Protein AF-A0A7C3K450-F1 (afdb_monomer)

Solvent-accessible surface area (backbone atoms only — not comparable to full-atom values): 11902 Å² total; per-residue (Å²): 139,84,88,86,85,80,82,78,79,86,80,80,77,82,84,88,81,84,83,86,80,84,84,77,87,80,87,82,81,92,82,82,90,82,84,83,89,88,89,86,87,80,90,76,87,85,76,91,81,78,85,74,87,74,77,81,79,80,67,78,83,84,54,56,73,69,56,48,51,54,52,49,54,51,48,50,51,52,52,49,49,52,53,49,49,53,49,42,51,72,76,65,47,71,75,79,73,72,77,65,69,73,74,72,74,70,69,77,74,75,79,80,55,40,66,24,88,88,69,60,49,79,34,47,60,80,62,58,72,50,82,89,82,88,78,89,51,78,61,49,80,86,55,58,83,75,81,66,68,88,75,50,84,75,85,76,80,43,76,63,65,96,80,37,40,50

Secondary structure (DSSP, 8-state):
-----PPPPP-PPPP---PPPPPPP-----------------------------------TTS-HHHHHHHHHHHHHHHHHHHHHHHHHHHTS-------------PPPPPS-EE-TTT--EE-HHHHTSPP-------SGGGPSPSSGGG-S-----B-STT-B-

Sequence (166 aa):
MIDDFKSSTPVEPPKQNDQPEPETYQTNPSNEESGGIPLDLSIDKLGKKNKKKRSFRLWPSHLSKKKQIILATFLVLLIGGIVGYFVYTQLFAKPETVTQTPAAQQEPAPPTTVASTLTGLEVKPEVNERPVTGVMIENSPDARPQSGLTEAGVVFEAVAEGGITR

Foldseek 3Di:
DDDDPDDDDDDDDDDDDDDDDDDDDDDDDDDDDDDDDDDDDDDDDDDPDDDDPPPPPPDPPPDDPVVSVVVVVVVVVVVVVVVVVVVCCVPPVDPPPPPPVPPPPPPPPPDQWDQAPLQRDTDGPVVSPDDDDDDADFDDPVSPPDPCPVVDSDDDWDQDPPRGID

Radius of gyration: 48.58 Å; Cα contacts (8 Å, |Δi|>4): 53; chains: 1; bounding box: 79×65×139 Å

Structure (mmCIF, N/CA/C/O backbone):
data_AF-A0A7C3K450-F1
#
_entry.id   AF-A0A7C3K450-F1
#
loop_
_atom_site.group_PDB
_atom_site.id
_atom_site.type_symbol
_atom_site.label_atom_id
_atom_site.label_alt_id
_atom_site.label_comp_id
_atom_site.label_asym_id
_atom_site.label_entity_id
_atom_site.label_seq_id
_atom_site.pdbx_PDB_ins_code
_atom_site.Cartn_x
_atom_site.Cartn_y
_atom_site.Cartn_z
_atom_site.occupancy
_atom_site.B_iso_or_equiv
_atom_site.auth_seq_id
_atom_site.auth_comp_id
_atom_site.auth_asym_id
_atom_site.auth_atom_id
_atom_site.pdbx_PDB_model_num
ATOM 1 N N . MET A 1 1 ? 12.266 -11.445 -57.343 1.00 47.72 1 MET A N 1
ATOM 2 C CA . MET A 1 1 ? 13.053 -12.492 -56.670 1.00 47.72 1 MET A CA 1
ATOM 3 C C . MET A 1 1 ? 12.293 -12.791 -55.400 1.00 47.72 1 MET A C 1
ATOM 5 O O . MET A 1 1 ? 12.223 -11.948 -54.519 1.00 47.72 1 MET A O 1
ATOM 9 N N . ILE A 1 2 ? 11.510 -13.853 -55.490 1.00 49.22 2 ILE A N 1
ATOM 10 C CA . ILE A 1 2 ? 10.608 -14.383 -54.472 1.00 49.22 2 ILE A CA 1
ATOM 11 C C . ILE A 1 2 ? 11.423 -15.429 -53.693 1.00 49.22 2 ILE A C 1
ATOM 13 O O . ILE A 1 2 ? 12.417 -15.911 -54.234 1.00 49.22 2 ILE A O 1
ATOM 17 N N . ASP A 1 3 ? 10.986 -15.726 -52.469 1.00 45.88 3 ASP A N 1
ATOM 18 C CA . ASP A 1 3 ? 11.430 -16.808 -51.572 1.00 45.88 3 ASP A CA 1
ATOM 19 C C . ASP A 1 3 ? 12.438 -16.435 -50.472 1.00 45.88 3 ASP A C 1
ATOM 21 O O . ASP A 1 3 ? 13.613 -16.203 -50.724 1.00 45.88 3 ASP A O 1
ATOM 25 N N . ASP A 1 4 ? 11.927 -16.381 -49.232 1.00 48.97 4 ASP A N 1
ATOM 26 C CA . ASP A 1 4 ? 12.462 -17.140 -48.085 1.00 48.97 4 ASP A CA 1
ATOM 27 C C . ASP A 1 4 ? 11.504 -17.026 -46.877 1.00 48.97 4 ASP A C 1
ATOM 29 O O . ASP A 1 4 ? 11.785 -16.407 -45.850 1.00 48.97 4 ASP A O 1
ATOM 33 N N . PHE A 1 5 ? 10.321 -17.640 -46.997 1.00 49.50 5 PHE A N 1
ATOM 34 C CA . PHE A 1 5 ? 9.440 -17.901 -45.855 1.00 49.50 5 PHE A CA 1
ATOM 35 C C . PHE A 1 5 ? 9.836 -19.255 -45.254 1.00 49.50 5 PHE A C 1
ATOM 37 O O . PHE A 1 5 ? 9.396 -20.312 -45.707 1.00 49.50 5 PHE A O 1
ATOM 44 N N . LYS A 1 6 ? 10.733 -19.239 -44.261 1.00 55.38 6 LYS A N 1
ATOM 45 C CA . LYS A 1 6 ? 11.119 -20.448 -43.523 1.00 55.38 6 LYS A CA 1
ATOM 46 C C . LYS A 1 6 ? 9.935 -20.962 -42.701 1.00 55.38 6 LYS A C 1
ATOM 48 O O . LYS A 1 6 ? 9.388 -20.259 -41.857 1.00 55.38 6 LYS A O 1
ATOM 53 N N . SER A 1 7 ? 9.584 -22.215 -42.970 1.00 51.03 7 SER A N 1
ATOM 54 C CA . SER A 1 7 ? 8.522 -23.006 -42.357 1.00 51.03 7 SER A CA 1
ATOM 55 C C . SER A 1 7 ? 8.651 -23.108 -40.835 1.00 51.03 7 SER A C 1
ATOM 57 O O . SER A 1 7 ? 9.636 -23.651 -40.326 1.00 51.03 7 SER A O 1
ATOM 59 N N . SER A 1 8 ? 7.623 -22.671 -40.113 1.00 57.28 8 SER A N 1
ATOM 60 C CA . SER A 1 8 ? 7.369 -23.083 -38.736 1.00 57.28 8 SER A CA 1
ATOM 61 C C . SER A 1 8 ? 6.764 -24.490 -38.727 1.00 57.28 8 SER A C 1
ATOM 63 O O . SER A 1 8 ? 5.839 -24.808 -39.474 1.00 57.28 8 SER A O 1
ATOM 65 N N . THR A 1 9 ? 7.314 -25.359 -37.889 1.00 62.09 9 THR A N 1
ATOM 66 C CA . THR A 1 9 ? 6.752 -26.675 -37.571 1.00 62.09 9 THR A CA 1
ATOM 67 C C . THR A 1 9 ? 5.413 -26.518 -36.841 1.00 62.09 9 THR A C 1
ATOM 69 O O . THR A 1 9 ? 5.341 -25.686 -35.932 1.00 62.09 9 THR A O 1
ATOM 72 N N . PRO A 1 10 ? 4.371 -27.310 -37.156 1.00 55.22 10 PRO A N 1
ATOM 73 C CA . PRO A 1 10 ? 3.126 -27.288 -36.394 1.00 55.22 10 PRO A CA 1
ATOM 74 C C . PRO A 1 10 ? 3.362 -27.831 -34.979 1.00 55.22 10 PRO A C 1
ATOM 76 O O . PRO A 1 10 ? 3.778 -28.976 -34.815 1.00 55.22 10 PRO A O 1
ATOM 79 N N . VAL A 1 11 ? 3.108 -27.012 -33.959 1.00 59.56 11 VAL A N 1
ATOM 80 C CA . VAL A 1 11 ? 3.018 -27.472 -32.567 1.00 59.56 11 VAL A CA 1
ATOM 81 C C . VAL A 1 11 ? 1.620 -28.057 -32.379 1.00 59.56 11 VAL A C 1
ATOM 83 O O . VAL A 1 11 ? 0.621 -27.357 -32.534 1.00 59.56 11 VAL A O 1
ATOM 86 N N . GLU A 1 12 ? 1.558 -29.356 -32.107 1.00 57.22 12 GLU A N 1
ATOM 87 C CA . GLU A 1 12 ? 0.325 -30.091 -31.826 1.00 57.22 12 GLU A CA 1
ATOM 88 C C . GLU A 1 12 ? -0.290 -29.590 -30.501 1.00 57.22 12 GLU A C 1
ATOM 90 O O . GLU A 1 12 ? 0.430 -29.479 -29.503 1.00 57.22 12 GLU A O 1
ATOM 95 N N . PRO A 1 13 ? -1.590 -29.241 -30.453 1.00 62.91 13 PRO A N 1
ATOM 96 C CA . PRO A 1 13 ? -2.218 -28.796 -29.215 1.00 62.91 13 PRO A CA 1
ATOM 97 C C . PRO A 1 13 ? -2.376 -29.970 -28.229 1.00 62.91 13 PRO A C 1
ATOM 99 O O . PRO A 1 13 ? -2.712 -31.083 -28.646 1.00 62.91 13 PRO A O 1
ATOM 102 N N . PRO A 1 14 ? -2.175 -29.754 -26.916 1.00 59.72 14 PRO A N 1
ATOM 103 C CA . PRO A 1 14 ? -2.397 -30.793 -25.918 1.00 59.72 14 PRO A CA 1
ATOM 104 C C . PRO A 1 14 ? -3.873 -31.216 -25.877 1.00 59.72 14 PRO A C 1
ATOM 106 O O . PRO A 1 14 ? -4.783 -30.390 -25.931 1.00 59.72 14 PRO A O 1
ATOM 109 N N . LYS A 1 15 ? -4.094 -32.532 -25.778 1.00 48.66 15 LYS A N 1
ATOM 110 C CA . LYS A 1 15 ? -5.415 -33.165 -25.683 1.00 48.66 15 LYS A CA 1
ATOM 111 C C . LYS A 1 15 ? -6.169 -32.683 -24.442 1.00 48.66 15 LYS A C 1
ATOM 113 O O . LYS A 1 15 ? -5.642 -32.732 -23.335 1.00 48.66 15 LYS A O 1
ATOM 118 N N . GLN A 1 16 ? -7.418 -32.283 -24.647 1.00 48.00 16 GLN A N 1
ATOM 119 C CA . GLN A 1 16 ? -8.359 -31.886 -23.607 1.00 48.00 16 GLN A CA 1
ATOM 120 C C . GLN A 1 16 ? -9.269 -33.068 -23.251 1.00 48.00 16 GLN A C 1
ATOM 122 O O . GLN A 1 16 ? -10.101 -33.445 -24.064 1.00 48.00 16 GLN A O 1
ATOM 127 N N . ASN A 1 17 ? -9.075 -33.626 -22.056 1.00 43.75 17 ASN A N 1
ATOM 128 C CA . ASN A 1 17 ? -9.888 -34.622 -21.336 1.00 43.75 17 ASN A CA 1
ATOM 129 C C . ASN A 1 17 ? -9.573 -34.362 -19.842 1.00 43.75 17 ASN A C 1
ATOM 131 O O . ASN A 1 17 ? -8.404 -34.177 -19.519 1.00 43.75 17 ASN A O 1
ATOM 135 N N . ASP A 1 18 ? -10.466 -34.240 -18.864 1.00 45.59 18 ASP A N 1
ATOM 136 C CA . ASP A 1 18 ? -11.870 -34.603 -18.714 1.00 45.59 18 ASP A CA 1
ATOM 137 C C . ASP A 1 18 ? -12.537 -33.562 -17.788 1.00 45.59 18 ASP A C 1
ATOM 139 O O . ASP A 1 18 ? -11.966 -33.177 -16.764 1.00 45.59 18 ASP A O 1
ATOM 143 N N . GLN A 1 19 ? -13.742 -33.096 -18.130 1.00 39.62 19 GLN A N 1
ATOM 144 C CA . GLN A 1 19 ? -14.626 -32.410 -17.181 1.00 39.62 19 GLN A CA 1
ATOM 145 C C . GLN A 1 19 ? -15.579 -33.440 -16.562 1.00 39.62 19 GLN A C 1
ATOM 147 O O . GLN A 1 19 ? -16.207 -34.176 -17.323 1.00 39.62 19 GLN A O 1
ATOM 152 N N . PRO A 1 20 ? -15.749 -33.502 -15.231 1.00 49.31 20 PRO A N 1
ATOM 153 C CA . PRO A 1 20 ? -16.876 -34.218 -14.649 1.00 49.31 20 PRO A CA 1
ATOM 154 C C . PRO A 1 20 ? -18.168 -33.385 -14.770 1.00 49.31 20 PRO A C 1
ATOM 156 O O . PRO A 1 20 ? -18.195 -32.203 -14.425 1.00 49.31 20 PRO A O 1
ATOM 159 N N . GLU A 1 21 ? -19.218 -34.025 -15.293 1.00 57.62 21 GLU A N 1
ATOM 160 C CA . GLU A 1 21 ? -20.598 -33.532 -15.422 1.00 57.62 21 GLU A CA 1
ATOM 161 C C . GLU A 1 21 ? -21.223 -33.087 -14.081 1.00 57.62 21 GLU A C 1
ATOM 163 O O . GLU A 1 21 ? -20.843 -33.586 -13.020 1.00 57.62 21 GLU A O 1
ATOM 168 N N . PRO A 1 22 ? -22.225 -32.184 -14.107 1.00 42.66 22 PRO A N 1
ATOM 169 C CA . PRO A 1 22 ? -22.929 -31.738 -12.908 1.00 42.66 22 PRO A CA 1
ATOM 170 C C . PRO A 1 22 ? -23.934 -32.788 -12.406 1.00 42.66 22 PRO A C 1
ATOM 172 O O . PRO A 1 22 ? -24.876 -33.155 -13.110 1.00 42.66 22 PRO A O 1
ATOM 175 N N . GLU A 1 23 ? -23.784 -33.219 -11.152 1.00 46.56 23 GLU A N 1
ATOM 176 C CA . GLU A 1 23 ? -24.775 -34.063 -10.482 1.00 46.56 23 GLU A CA 1
ATOM 177 C C . GLU A 1 23 ? -26.087 -33.297 -10.245 1.00 46.56 23 GLU A C 1
ATOM 179 O O . GLU A 1 23 ? -26.139 -32.243 -9.606 1.00 46.56 23 GLU A O 1
ATOM 184 N N . THR A 1 24 ? -27.175 -33.848 -10.776 1.00 36.94 24 THR A N 1
ATOM 185 C CA . THR A 1 24 ? -28.541 -33.359 -10.603 1.00 36.94 24 THR A CA 1
ATOM 186 C C . THR A 1 24 ? -29.103 -33.764 -9.240 1.00 36.94 24 THR A C 1
ATOM 188 O O . THR A 1 24 ? -29.159 -34.949 -8.910 1.00 36.94 24 THR A O 1
ATOM 191 N N . TYR A 1 25 ? -29.592 -32.779 -8.487 1.00 33.81 25 TYR A N 1
ATOM 192 C CA . TYR A 1 25 ? -30.353 -32.956 -7.251 1.00 33.81 25 TYR A CA 1
ATOM 193 C C . TYR A 1 25 ? -31.609 -33.811 -7.469 1.00 33.81 25 TYR A C 1
ATOM 195 O O . TYR A 1 25 ? -32.460 -33.465 -8.288 1.00 33.81 25 TYR A O 1
ATOM 203 N N . GLN A 1 26 ? -31.774 -34.870 -6.673 1.00 33.16 26 GLN A N 1
ATOM 204 C CA . GLN A 1 26 ? -33.070 -35.519 -6.476 1.00 33.16 26 GLN A CA 1
ATOM 205 C C . GLN A 1 26 ? -33.629 -35.158 -5.099 1.00 33.16 26 GLN A C 1
ATOM 207 O O . GLN A 1 26 ? -33.090 -35.546 -4.064 1.00 33.16 26 GLN A O 1
ATOM 212 N N . THR A 1 27 ? -34.730 -34.411 -5.098 1.00 39.81 27 THR A N 1
ATOM 213 C CA . THR A 1 27 ? -35.667 -34.322 -3.979 1.00 39.81 27 THR A CA 1
ATOM 214 C C . THR A 1 27 ? -36.679 -35.454 -4.133 1.00 39.81 27 THR A C 1
ATOM 216 O O . THR A 1 27 ? -37.188 -35.677 -5.229 1.00 39.81 27 THR A O 1
ATOM 219 N N . ASN A 1 28 ? -36.982 -36.180 -3.055 1.00 37.19 28 ASN A N 1
ATOM 220 C CA . ASN A 1 28 ? -38.088 -37.138 -3.048 1.00 37.19 28 ASN A CA 1
ATOM 221 C C . ASN A 1 28 ? -39.048 -36.821 -1.887 1.00 37.19 28 ASN A C 1
ATOM 223 O O . ASN A 1 28 ? -38.585 -36.384 -0.828 1.00 37.19 28 ASN A O 1
ATOM 227 N N . PRO A 1 29 ? -40.369 -36.957 -2.098 1.00 43.94 29 PRO A N 1
ATOM 228 C CA . PRO A 1 29 ? -41.375 -36.184 -1.392 1.00 43.94 29 PRO A CA 1
ATOM 229 C C . PRO A 1 29 ? -41.915 -36.865 -0.130 1.00 43.94 29 PRO A C 1
ATOM 231 O O . PRO A 1 29 ? -41.890 -38.081 0.041 1.00 43.94 29 PRO A O 1
ATOM 234 N N . SER A 1 30 ? -42.450 -35.995 0.719 1.00 36.03 30 SER A N 1
ATOM 235 C CA . SER A 1 30 ? -43.509 -36.198 1.706 1.00 36.03 30 SER A CA 1
ATOM 236 C C . SER A 1 30 ? -44.502 -37.323 1.393 1.00 36.03 30 SER A C 1
ATOM 238 O O . SER A 1 30 ? -45.109 -37.312 0.326 1.00 36.03 30 SER A O 1
ATOM 240 N N . ASN A 1 31 ? -44.769 -38.170 2.392 1.00 37.81 31 ASN A N 1
ATOM 241 C CA . ASN A 1 31 ? -46.042 -38.871 2.544 1.00 37.81 31 ASN A CA 1
ATOM 242 C C . ASN A 1 31 ? -46.583 -38.636 3.959 1.00 37.81 31 ASN A C 1
ATOM 244 O O . ASN A 1 31 ? -45.912 -38.904 4.958 1.00 37.81 31 ASN A O 1
ATOM 248 N N . GLU A 1 32 ? -47.788 -38.079 3.986 1.00 37.06 32 GLU A N 1
ATOM 249 C CA . GLU A 1 32 ? -48.649 -37.852 5.138 1.00 37.06 32 GLU A CA 1
ATOM 250 C C . GLU A 1 32 ? -49.418 -39.125 5.537 1.00 37.06 32 GLU A C 1
ATOM 252 O O . GLU A 1 32 ? -49.448 -40.103 4.791 1.00 37.06 32 GLU A O 1
ATOM 257 N N . GLU A 1 33 ? -50.124 -39.003 6.673 1.00 37.81 33 GLU A N 1
ATOM 258 C CA . GLU A 1 33 ? -51.344 -39.737 7.054 1.00 37.81 33 GLU A CA 1
ATOM 259 C C . GLU A 1 33 ? -51.194 -41.221 7.447 1.00 37.81 33 GLU A C 1
ATOM 261 O O . GLU A 1 33 ? -50.356 -41.952 6.946 1.00 37.81 33 GLU A O 1
ATOM 266 N N . SER A 1 34 ? -52.003 -41.827 8.318 1.00 34.53 34 SER A N 1
ATOM 267 C CA . SER A 1 34 ? -53.086 -41.459 9.243 1.00 34.53 34 SER A CA 1
ATOM 268 C C . SER A 1 34 ? -53.649 -42.810 9.731 1.00 34.53 34 SER A C 1
ATOM 270 O O . SER A 1 34 ? -53.643 -43.776 8.970 1.00 34.53 34 SER A O 1
ATOM 272 N N . GLY A 1 35 ? -54.196 -42.888 10.950 1.00 31.06 35 GLY A N 1
ATOM 273 C CA . GLY A 1 35 ? -55.278 -43.849 11.227 1.00 31.06 35 GLY A CA 1
ATOM 274 C C . GLY A 1 35 ? -55.020 -44.994 12.219 1.00 31.06 35 GLY A C 1
ATOM 275 O O . GLY A 1 35 ? -54.568 -46.066 11.844 1.00 31.06 35 GLY A O 1
ATOM 276 N N . GLY A 1 36 ? -55.497 -44.799 13.458 1.00 31.36 36 GLY A N 1
ATOM 277 C CA . GLY A 1 36 ? -56.531 -45.672 14.054 1.00 31.36 36 GLY A CA 1
ATOM 278 C C . GLY A 1 36 ? -56.110 -46.830 14.994 1.00 31.36 36 GLY A C 1
ATOM 279 O O . GLY A 1 36 ? -55.804 -47.899 14.493 1.00 31.36 36 GLY A O 1
ATOM 280 N N . ILE A 1 37 ? -55.949 -46.623 16.322 1.00 44.91 37 ILE A N 1
ATOM 281 C CA . ILE A 1 37 ? -56.774 -47.026 17.524 1.00 44.91 37 ILE A CA 1
ATOM 282 C C . ILE A 1 37 ? -57.238 -48.506 17.685 1.00 44.91 37 ILE A C 1
ATOM 284 O O . ILE A 1 37 ? -57.462 -49.155 16.672 1.00 44.91 37 ILE A O 1
ATOM 288 N N . PRO A 1 38 ? -57.661 -49.002 18.890 1.00 55.69 38 PRO A N 1
ATOM 289 C CA . PRO A 1 38 ? -57.289 -48.801 20.320 1.00 55.69 38 PRO A CA 1
ATOM 290 C C . PRO A 1 38 ? -57.120 -50.151 21.106 1.00 55.69 38 PRO A C 1
ATOM 292 O O . PRO A 1 38 ? -57.175 -51.221 20.516 1.00 55.69 38 PRO A O 1
ATOM 295 N N . LEU A 1 39 ? -57.066 -50.063 22.454 1.00 41.91 39 LEU A N 1
ATOM 296 C CA . LEU A 1 39 ? -57.487 -51.035 23.500 1.00 41.91 39 LEU A CA 1
ATOM 297 C C . LEU A 1 39 ? -56.385 -51.860 24.202 1.00 41.91 39 LEU A C 1
ATOM 299 O O . LEU A 1 39 ? -55.958 -52.884 23.690 1.00 41.91 39 LEU A O 1
ATOM 303 N N . ASP A 1 40 ? -56.050 -51.494 25.446 1.00 43.41 40 ASP A N 1
ATOM 304 C CA . ASP A 1 40 ? -56.149 -52.411 26.597 1.00 43.41 40 ASP A CA 1
ATOM 305 C C . ASP A 1 40 ? -56.160 -51.618 27.920 1.00 43.41 40 ASP A C 1
ATOM 307 O O . ASP A 1 40 ? -55.584 -50.539 28.056 1.00 43.41 40 ASP A O 1
ATOM 311 N N . LEU A 1 41 ? -56.929 -52.155 28.852 1.00 48.28 41 LEU A N 1
ATOM 312 C CA . LEU A 1 41 ? -57.400 -51.670 30.125 1.00 48.28 41 LEU A CA 1
ATOM 313 C C . LEU A 1 41 ? -56.297 -51.557 31.183 1.00 48.28 41 LEU A C 1
ATOM 315 O O . LEU A 1 41 ? -55.447 -52.430 31.306 1.00 48.28 41 LEU A O 1
ATOM 319 N N . SER A 1 42 ? -56.433 -50.570 32.072 1.00 45.44 42 SER A N 1
ATOM 320 C CA . SER A 1 42 ? -56.545 -50.818 33.522 1.00 45.44 42 SER A CA 1
ATOM 321 C C . SER A 1 42 ? -56.804 -49.505 34.260 1.00 45.44 42 SER A C 1
ATOM 323 O O . SER A 1 42 ? -55.908 -48.697 34.497 1.00 45.44 42 SER A O 1
ATOM 325 N N . ILE A 1 43 ? -58.068 -49.293 34.633 1.00 49.25 43 ILE A N 1
ATOM 326 C CA . ILE A 1 43 ? -58.424 -48.396 35.730 1.00 49.25 43 ILE A CA 1
ATOM 327 C C . ILE A 1 43 ? -58.184 -49.186 37.006 1.00 49.25 43 ILE A C 1
ATOM 329 O O . ILE A 1 43 ? -58.989 -50.054 37.319 1.00 49.25 43 ILE A O 1
ATOM 333 N N . ASP A 1 44 ? -57.169 -48.810 37.778 1.00 45.88 44 ASP A N 1
ATOM 334 C CA . ASP A 1 44 ? -57.165 -49.102 39.205 1.00 45.88 44 ASP A CA 1
ATOM 335 C C . ASP A 1 44 ? -57.116 -47.808 40.011 1.00 45.88 44 ASP A C 1
ATOM 337 O O . ASP A 1 44 ? -56.116 -47.102 40.153 1.00 45.88 44 ASP A O 1
ATOM 341 N N . LYS A 1 45 ? -58.299 -47.498 40.545 1.00 50.44 45 LYS A N 1
ATOM 342 C CA . LYS A 1 45 ? -58.480 -46.676 41.733 1.00 50.44 45 LYS A CA 1
ATOM 343 C C . LYS A 1 45 ? -57.570 -47.222 42.831 1.00 50.44 45 LYS A C 1
ATOM 345 O O . LYS A 1 45 ? -57.522 -48.425 43.026 1.00 50.44 45 LYS A O 1
ATOM 350 N N . LEU A 1 46 ? -57.005 -46.325 43.635 1.00 43.75 46 LEU A N 1
ATOM 351 C CA . LEU A 1 46 ? -57.128 -46.298 45.102 1.00 43.75 46 LEU A CA 1
ATOM 352 C C . LEU A 1 46 ? -56.076 -45.324 45.641 1.00 43.75 46 LEU A C 1
ATOM 354 O O . LEU A 1 46 ? -54.899 -45.624 45.768 1.00 43.75 46 LEU A O 1
ATOM 358 N N . GLY A 1 47 ? -56.494 -44.125 46.028 1.00 44.16 47 GLY A N 1
ATOM 359 C CA . GLY A 1 47 ? -56.408 -43.874 47.459 1.00 44.16 47 GLY A CA 1
ATOM 360 C C . GLY A 1 47 ? -56.499 -42.399 47.802 1.00 44.16 47 GLY A C 1
ATOM 361 O O . GLY A 1 47 ? -55.492 -41.749 48.066 1.00 44.16 47 GLY A O 1
ATOM 362 N N . LYS A 1 48 ? -57.729 -41.886 47.908 1.00 51.12 48 LYS A N 1
ATOM 363 C CA . LYS A 1 48 ? -58.017 -40.731 48.765 1.00 51.12 48 LYS A CA 1
ATOM 364 C C . LYS A 1 48 ? -57.664 -41.110 50.205 1.00 51.12 48 LYS A C 1
ATOM 366 O O . LYS A 1 48 ? -58.476 -41.712 50.905 1.00 51.12 48 LYS A O 1
ATOM 371 N N . LYS A 1 49 ? -56.469 -40.744 50.670 1.00 39.59 49 LYS A N 1
ATOM 372 C CA . LYS A 1 49 ? -56.140 -40.767 52.100 1.00 39.59 49 LYS A CA 1
ATOM 373 C C . LYS A 1 49 ? -56.470 -39.410 52.703 1.00 39.59 49 LYS A C 1
ATOM 375 O O . LYS A 1 49 ? -55.668 -38.486 52.715 1.00 39.59 49 LYS A O 1
ATOM 380 N N . ASN A 1 50 ? -57.699 -39.323 53.195 1.00 51.19 50 ASN A N 1
ATOM 381 C CA . ASN A 1 50 ? -58.126 -38.304 54.138 1.00 51.19 50 ASN A CA 1
ATOM 382 C C . ASN A 1 50 ? -57.937 -38.851 55.568 1.00 51.19 50 ASN A C 1
ATOM 384 O O . ASN A 1 50 ? -58.124 -40.049 55.784 1.00 51.19 50 ASN A O 1
ATOM 388 N N . LYS A 1 51 ? -57.676 -37.946 56.526 1.00 46.19 51 LYS A N 1
ATOM 389 C CA . LYS A 1 51 ? -57.393 -38.129 57.977 1.00 46.19 51 LYS A CA 1
ATOM 390 C C . LYS A 1 51 ? -55.887 -38.159 58.293 1.00 46.19 51 LYS A C 1
ATOM 392 O O . LYS A 1 51 ? -55.151 -38.980 57.775 1.00 46.19 51 LYS A O 1
ATOM 397 N N . LYS A 1 52 ? -55.358 -37.319 59.183 1.00 43.22 52 LYS A N 1
ATOM 398 C CA . LYS A 1 52 ? -55.947 -36.721 60.391 1.00 43.22 52 LYS A CA 1
ATOM 399 C C . LYS A 1 52 ? -55.517 -35.256 60.501 1.00 43.22 52 LYS A C 1
ATOM 401 O O . LYS A 1 52 ? -54.322 -34.975 60.481 1.00 43.22 52 LYS A O 1
ATOM 406 N N . LYS A 1 53 ? -56.468 -34.339 60.726 1.00 51.47 53 LYS A N 1
ATOM 407 C CA . LYS A 1 53 ? -56.153 -33.056 61.368 1.00 51.47 53 LYS A CA 1
ATOM 408 C C . LYS A 1 53 ? -55.576 -33.405 62.738 1.00 51.47 53 LYS A C 1
ATOM 410 O O . LYS A 1 53 ? -56.321 -33.762 63.647 1.00 51.47 53 LYS A O 1
ATOM 415 N N . ARG A 1 54 ? -54.250 -33.385 62.874 1.00 49.97 54 ARG A N 1
ATOM 416 C CA . ARG A 1 54 ? -53.621 -33.303 64.188 1.00 49.97 54 ARG A CA 1
ATOM 417 C C . ARG A 1 54 ? -54.077 -31.963 64.736 1.00 49.97 54 ARG A C 1
ATOM 419 O O . ARG A 1 54 ? -53.622 -30.924 64.272 1.00 49.97 54 ARG A O 1
ATOM 426 N N . SER A 1 55 ? -55.058 -31.989 65.633 1.00 54.34 55 SER A N 1
ATOM 427 C CA . SER A 1 55 ? -55.403 -30.826 66.433 1.00 54.34 55 SER A CA 1
ATOM 428 C C . SER A 1 55 ? -54.115 -30.398 67.118 1.00 54.34 55 SER A C 1
ATOM 430 O O . SER A 1 55 ? -53.647 -31.074 68.037 1.00 54.34 55 SER A O 1
ATOM 432 N N . PHE A 1 56 ? -53.502 -29.334 66.617 1.00 48.91 56 PHE A N 1
ATOM 433 C CA . PHE A 1 56 ? -52.343 -28.718 67.229 1.00 48.91 56 PHE A CA 1
ATOM 434 C C . PHE A 1 56 ? -52.857 -28.009 68.478 1.00 48.91 56 PHE A C 1
ATOM 436 O O . PHE A 1 56 ? -53.159 -26.820 68.488 1.00 48.91 56 PHE A O 1
ATOM 443 N N . ARG A 1 57 ? -53.100 -28.801 69.523 1.00 54.88 57 ARG A N 1
ATOM 444 C CA . ARG A 1 57 ? -53.579 -28.342 70.819 1.00 54.88 57 ARG A CA 1
ATOM 445 C C . ARG A 1 57 ? -52.373 -27.798 71.584 1.00 54.88 57 ARG A C 1
ATOM 447 O O . ARG A 1 57 ? -52.000 -28.336 72.613 1.00 54.88 57 ARG A O 1
ATOM 454 N N . LEU A 1 58 ? -51.756 -26.745 71.050 1.00 65.38 58 LEU A N 1
ATOM 455 C CA . LEU A 1 58 ? -50.776 -25.916 71.756 1.00 65.38 58 LEU A CA 1
ATOM 456 C C . LEU A 1 58 ? -51.466 -24.676 72.329 1.00 65.38 58 LEU A C 1
ATOM 458 O O . LEU A 1 58 ? -51.012 -23.553 72.136 1.00 65.38 58 LEU A O 1
ATOM 462 N N . TRP A 1 59 ? -52.609 -24.857 72.991 1.00 49.34 59 TRP A N 1
ATOM 463 C CA . TRP A 1 59 ? -53.252 -23.742 73.675 1.00 49.34 59 TRP A CA 1
ATOM 464 C C . TRP A 1 59 ? -52.897 -23.810 75.160 1.00 49.34 59 TRP A C 1
ATOM 466 O O . TRP A 1 59 ? -53.278 -24.788 75.810 1.00 49.34 59 TRP A O 1
ATOM 476 N N . PRO A 1 60 ? -52.191 -22.819 75.731 1.00 54.91 60 PRO A N 1
ATOM 477 C CA . PRO A 1 60 ? -51.967 -22.767 77.166 1.00 54.91 60 PRO A CA 1
ATOM 478 C C . PRO A 1 60 ? -53.315 -22.483 77.838 1.00 54.91 60 PRO A C 1
ATOM 480 O O . PRO A 1 60 ? -53.791 -21.348 77.908 1.00 54.91 60 PRO A O 1
ATOM 483 N N . SER A 1 61 ? -53.972 -23.537 78.317 1.00 64.31 61 SER A N 1
ATOM 484 C CA . SER A 1 61 ? -55.292 -23.468 78.952 1.00 64.31 61 SER A CA 1
ATOM 485 C C . SER A 1 61 ? -55.251 -22.981 80.406 1.00 64.31 61 SER A C 1
ATOM 487 O O . SER A 1 61 ? -56.242 -23.122 81.111 1.00 64.31 61 SER A O 1
ATOM 489 N N . HIS A 1 62 ? -54.133 -22.407 80.864 1.00 63.69 62 HIS A N 1
ATOM 490 C CA . HIS A 1 62 ? -53.980 -21.911 82.238 1.00 63.69 62 HIS A CA 1
ATOM 491 C C . HIS A 1 62 ? -54.090 -20.378 82.359 1.00 63.69 62 HIS A C 1
ATOM 493 O O . HIS A 1 62 ? -54.041 -19.836 83.461 1.00 63.69 62 HIS A O 1
ATOM 499 N N . LEU A 1 63 ? -54.258 -19.660 81.242 1.00 64.81 63 LEU A N 1
ATOM 500 C CA . LEU A 1 63 ? -54.456 -18.209 81.235 1.00 64.81 63 LEU A CA 1
ATOM 501 C C . LEU A 1 63 ? -55.952 -17.877 81.189 1.00 64.81 63 LEU A C 1
ATOM 503 O O . LEU A 1 63 ? -56.699 -18.441 80.393 1.00 64.81 63 LEU A O 1
ATOM 507 N N . SER A 1 64 ? -56.381 -16.921 82.020 1.00 77.75 64 SER A N 1
ATOM 508 C CA . SER A 1 64 ? -57.739 -16.355 81.981 1.00 77.75 64 SER A CA 1
ATOM 509 C C . SER A 1 64 ? -58.127 -15.964 80.551 1.00 77.75 64 SER A C 1
ATOM 511 O O . SER A 1 64 ? -57.293 -15.429 79.817 1.00 77.75 64 SER A O 1
ATOM 513 N N . LYS A 1 65 ? -59.400 -16.168 80.172 1.00 78.06 65 LYS A N 1
ATOM 514 C CA . LYS A 1 65 ? -59.937 -15.836 78.835 1.00 78.06 65 LYS A CA 1
ATOM 515 C C . LYS A 1 65 ? -59.531 -14.424 78.381 1.00 78.06 65 LYS A C 1
ATOM 517 O O . LYS A 1 65 ? -59.206 -14.223 77.219 1.00 78.06 65 LYS A O 1
ATOM 522 N N . LYS A 1 66 ? -59.444 -13.466 79.316 1.00 80.75 66 LYS A N 1
ATOM 523 C CA . LYS A 1 66 ? -58.983 -12.090 79.055 1.00 80.75 66 LYS A CA 1
ATOM 524 C C . LYS A 1 66 ? -57.508 -12.023 78.628 1.00 80.75 66 LYS A C 1
ATOM 526 O O . LYS A 1 66 ? -57.183 -11.335 77.670 1.00 80.75 66 LYS A O 1
ATOM 531 N N . LYS A 1 67 ? -56.623 -12.775 79.293 1.00 84.19 67 LYS A N 1
ATOM 532 C CA . LYS A 1 67 ? -55.189 -12.847 78.959 1.00 84.19 67 LYS A CA 1
ATOM 533 C C . LYS A 1 67 ? -54.947 -13.563 77.627 1.00 84.19 67 LYS A C 1
ATOM 535 O O . LYS A 1 67 ? -54.047 -13.180 76.894 1.00 84.19 67 LYS A O 1
ATOM 540 N N . GLN A 1 68 ? -55.768 -14.559 77.293 1.00 81.94 68 GLN A N 1
ATOM 541 C CA . GLN A 1 68 ? -55.704 -15.233 75.991 1.00 81.94 68 GLN A CA 1
ATOM 542 C C . GLN A 1 68 ? -56.127 -14.314 74.842 1.00 81.94 68 GLN A C 1
ATOM 544 O O . GLN A 1 68 ? -55.477 -14.326 73.804 1.00 81.94 68 GLN A O 1
ATOM 549 N N . ILE A 1 69 ? -57.163 -13.491 75.039 1.00 87.38 69 ILE A N 1
ATOM 550 C CA . ILE A 1 69 ? -57.572 -12.486 74.047 1.00 87.38 69 ILE A CA 1
ATOM 551 C C . ILE A 1 69 ? -56.442 -11.477 73.823 1.00 87.38 69 ILE A C 1
ATOM 553 O O . ILE A 1 69 ? -56.086 -11.249 72.677 1.00 87.38 69 ILE A O 1
ATOM 557 N N . ILE A 1 70 ? -55.831 -10.952 74.895 1.00 89.06 70 ILE A N 1
ATOM 558 C CA . ILE A 1 70 ? -54.703 -10.003 74.809 1.00 89.06 70 ILE A CA 1
ATOM 559 C C . ILE A 1 70 ? -53.501 -10.620 74.080 1.00 89.06 70 ILE A C 1
ATOM 561 O O . ILE A 1 70 ? -52.887 -9.975 73.233 1.00 89.06 70 ILE A O 1
ATOM 565 N N . LEU A 1 71 ? -53.170 -11.877 74.385 1.00 89.00 71 LEU A N 1
ATOM 566 C CA . LEU A 1 71 ? -52.070 -12.575 73.723 1.00 89.00 71 LEU A CA 1
ATOM 567 C C . LEU A 1 71 ? -52.370 -12.813 72.237 1.00 89.00 71 LEU A C 1
ATOM 569 O O . LEU A 1 71 ? -51.484 -12.648 71.405 1.00 89.00 71 LEU A O 1
ATOM 573 N N . ALA A 1 72 ? -53.615 -13.157 71.898 1.00 88.69 72 ALA A N 1
ATOM 574 C CA . ALA A 1 72 ? -54.036 -13.357 70.518 1.00 88.69 72 ALA A CA 1
ATOM 575 C C . ALA A 1 72 ? -53.994 -12.051 69.709 1.00 88.69 72 ALA A C 1
ATOM 577 O O . ALA A 1 72 ? -53.466 -12.057 68.600 1.00 88.69 72 ALA A O 1
ATOM 578 N N . THR A 1 73 ? -54.472 -10.924 70.252 1.00 90.56 73 THR A N 1
ATOM 579 C CA . THR A 1 73 ? -54.357 -9.621 69.573 1.00 90.56 73 THR A CA 1
ATOM 580 C C . THR A 1 73 ? -52.908 -9.193 69.403 1.00 90.56 73 THR A C 1
ATOM 582 O O . THR A 1 73 ? -52.546 -8.730 68.324 1.00 90.56 73 THR A O 1
ATOM 585 N N . PHE A 1 74 ? -52.061 -9.394 70.416 1.00 94.00 74 PHE A N 1
ATOM 586 C CA . PHE A 1 74 ? -50.633 -9.103 70.299 1.00 94.00 74 PHE A CA 1
ATOM 587 C C . PHE A 1 7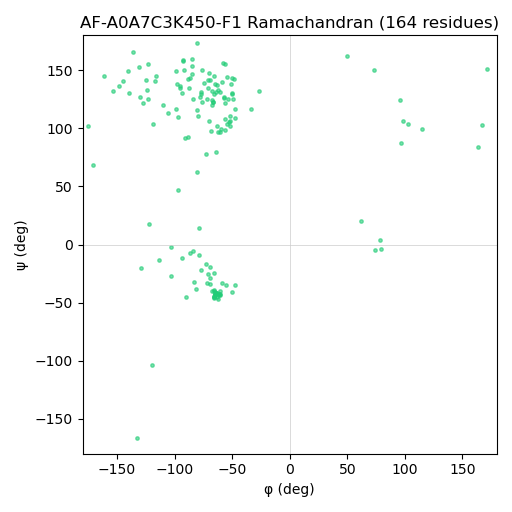4 ? -49.972 -9.943 69.200 1.00 94.00 74 PHE A C 1
ATOM 589 O O . PHE A 1 74 ? -49.221 -9.413 68.385 1.00 94.00 74 PHE A O 1
ATOM 596 N N . LEU A 1 75 ? -50.305 -11.236 69.117 1.00 93.88 75 LEU A N 1
ATOM 597 C CA . LEU A 1 75 ? -49.778 -12.128 68.086 1.00 93.88 75 LEU A CA 1
ATOM 598 C C . LEU A 1 75 ? -50.223 -11.703 66.678 1.00 93.88 75 LEU A C 1
ATOM 600 O O . LEU A 1 75 ? -49.417 -11.711 65.754 1.00 93.88 75 LEU A O 1
ATOM 604 N N . VAL A 1 76 ? -51.487 -11.299 66.516 1.00 94.12 76 VAL A N 1
ATOM 605 C CA . VAL A 1 76 ? -52.022 -10.818 65.231 1.00 94.12 76 VAL A CA 1
ATOM 606 C C . VAL A 1 76 ? -51.332 -9.527 64.795 1.00 94.12 76 VAL A C 1
ATOM 608 O O . VAL A 1 76 ? -50.954 -9.415 63.631 1.00 94.12 76 VAL A O 1
ATOM 611 N N . LEU A 1 77 ? -51.111 -8.579 65.710 1.00 94.88 77 LEU A N 1
ATOM 612 C CA . LEU A 1 77 ? -50.378 -7.345 65.408 1.00 94.88 77 LEU A CA 1
ATOM 613 C C . LEU A 1 77 ? -48.916 -7.624 65.049 1.00 94.88 77 LEU A C 1
ATOM 615 O O . LEU A 1 77 ? -48.396 -7.036 64.106 1.00 94.88 77 LEU A O 1
ATOM 619 N N . LEU A 1 78 ? -48.270 -8.551 65.758 1.00 95.06 78 LE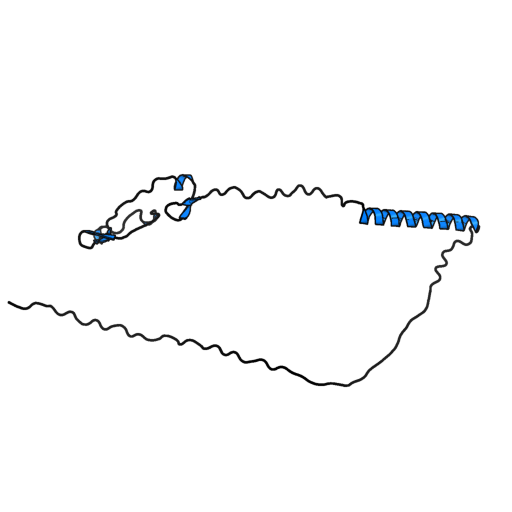U A N 1
ATOM 620 C CA . LEU A 1 78 ? -46.883 -8.927 65.507 1.00 95.06 78 LEU A CA 1
ATOM 621 C C . LEU A 1 78 ? -46.731 -9.609 64.139 1.00 95.06 78 LEU A C 1
ATOM 623 O O . LEU A 1 78 ? -45.857 -9.239 63.362 1.00 95.06 78 LEU A O 1
ATOM 627 N N . ILE A 1 79 ? -47.626 -10.541 63.800 1.00 94.88 79 ILE A N 1
ATOM 628 C CA . ILE A 1 79 ? -47.639 -11.196 62.484 1.00 94.88 79 ILE A CA 1
ATOM 629 C C . ILE A 1 79 ? -47.965 -10.184 61.379 1.00 94.88 79 ILE A C 1
ATOM 631 O O . ILE A 1 79 ? -47.280 -10.159 60.361 1.00 94.88 79 ILE A O 1
ATOM 635 N N . GLY A 1 80 ? -48.966 -9.322 61.582 1.00 94.75 80 GLY A N 1
ATOM 636 C CA . GLY A 1 80 ? -49.326 -8.271 60.629 1.00 94.75 80 GLY A CA 1
ATOM 637 C C . GLY A 1 80 ? -48.181 -7.289 60.376 1.00 94.75 80 GLY A C 1
ATOM 638 O O . GLY A 1 80 ? -47.927 -6.935 59.229 1.00 94.75 80 GLY A O 1
ATOM 639 N N . GLY A 1 81 ? -47.438 -6.918 61.423 1.00 93.12 81 GLY A N 1
ATOM 640 C CA . GLY A 1 81 ? -46.245 -6.080 61.320 1.00 93.12 81 GLY A CA 1
ATOM 641 C C . GLY A 1 81 ? -45.112 -6.750 60.542 1.00 93.12 81 GLY A C 1
ATOM 642 O O . GLY A 1 81 ? -44.516 -6.111 59.682 1.00 93.12 81 GLY A O 1
ATOM 643 N N . ILE A 1 82 ? -44.854 -8.042 60.775 1.00 93.94 82 ILE A N 1
ATOM 644 C CA . ILE A 1 82 ? -43.822 -8.799 60.043 1.00 93.94 82 ILE A CA 1
ATOM 645 C C . ILE A 1 82 ? -44.193 -8.951 58.564 1.00 93.94 82 ILE A C 1
ATOM 647 O O . ILE A 1 82 ? -43.356 -8.715 57.696 1.00 93.94 82 ILE A O 1
ATOM 651 N N . VAL A 1 83 ? -45.442 -9.317 58.262 1.00 94.19 83 VAL A N 1
ATOM 652 C CA . VAL A 1 83 ? -45.918 -9.455 56.876 1.00 94.19 83 VAL A CA 1
ATOM 653 C C . VAL A 1 83 ? -45.910 -8.100 56.172 1.00 94.19 83 VAL A C 1
ATOM 655 O O . VAL A 1 83 ? -45.434 -8.004 55.046 1.00 94.19 83 VAL A O 1
ATOM 658 N N . GLY A 1 84 ? -46.376 -7.044 56.843 1.00 92.81 84 GLY A N 1
ATOM 659 C CA . GLY A 1 84 ? -46.338 -5.679 56.323 1.00 92.81 84 GLY A CA 1
ATOM 660 C C . GLY A 1 84 ? -44.914 -5.196 56.059 1.00 92.81 84 GLY A C 1
ATOM 661 O O . GLY A 1 84 ? -44.660 -4.635 54.999 1.00 92.81 84 GLY A O 1
ATOM 662 N N . TYR A 1 85 ? -43.973 -5.476 56.965 1.00 91.62 85 TYR A N 1
ATOM 663 C CA . TYR A 1 85 ? -42.555 -5.172 56.777 1.00 91.62 85 TYR A CA 1
ATOM 664 C C . TYR A 1 85 ? -41.965 -5.937 55.589 1.00 91.62 85 TYR A C 1
ATOM 666 O O . TYR A 1 85 ? -41.322 -5.328 54.744 1.00 91.62 85 TYR A O 1
ATOM 674 N N . PHE A 1 86 ? -42.249 -7.235 55.462 1.00 92.06 86 PHE A N 1
ATOM 675 C CA . PHE A 1 86 ? -41.774 -8.046 54.338 1.00 92.06 86 PHE A CA 1
ATOM 676 C C . PHE A 1 86 ? -42.337 -7.568 52.989 1.00 92.06 86 PHE A C 1
ATOM 678 O O . PHE A 1 86 ? -41.614 -7.472 52.000 1.00 92.06 86 PHE A O 1
ATOM 685 N N . VAL A 1 87 ? -43.626 -7.219 52.941 1.00 90.62 87 VAL A N 1
ATOM 686 C CA . VAL A 1 87 ? -44.258 -6.630 51.750 1.00 90.62 87 VAL A CA 1
ATOM 687 C C . VAL A 1 87 ? -43.674 -5.249 51.454 1.00 90.62 87 VAL A C 1
ATOM 689 O O . VAL A 1 87 ? -43.407 -4.940 50.297 1.00 90.62 87 VAL A O 1
ATOM 692 N N . TYR A 1 88 ? -43.415 -4.437 52.479 1.00 88.31 88 TYR A N 1
ATOM 693 C CA . TYR A 1 88 ? -42.765 -3.138 52.332 1.00 88.31 88 TYR A CA 1
ATOM 694 C C . TYR A 1 88 ? -41.350 -3.276 51.759 1.00 88.31 88 TYR A C 1
ATOM 696 O O . TYR A 1 88 ? -41.002 -2.563 50.820 1.00 88.31 88 TYR A O 1
ATOM 704 N N . THR A 1 89 ? -40.563 -4.243 52.237 1.00 84.44 89 THR A N 1
ATOM 705 C CA . THR A 1 89 ? -39.229 -4.516 51.688 1.00 84.44 89 THR A CA 1
ATOM 706 C C . THR A 1 89 ? -39.273 -5.116 50.282 1.00 84.44 89 THR A C 1
ATOM 708 O O . THR A 1 89 ? -38.366 -4.874 49.502 1.00 84.44 89 THR A O 1
ATOM 711 N N . GLN A 1 90 ? -40.324 -5.853 49.915 1.00 78.06 90 GLN A N 1
ATOM 712 C CA . GLN A 1 90 ? -40.456 -6.426 48.567 1.00 78.06 90 GLN A CA 1
ATOM 713 C C . GLN A 1 90 ? -41.016 -5.447 47.525 1.00 78.06 90 GLN A C 1
ATOM 715 O O . GLN A 1 90 ? -40.681 -5.563 46.351 1.00 78.06 90 GLN A O 1
ATOM 720 N N . LEU A 1 91 ? -41.894 -4.521 47.923 1.00 74.88 91 LEU A N 1
ATOM 721 C CA . LEU A 1 91 ? -42.585 -3.614 46.996 1.00 74.88 91 LEU A CA 1
ATOM 722 C C . LEU A 1 91 ? -42.018 -2.189 46.989 1.00 74.88 91 LEU A C 1
ATOM 724 O O . LEU A 1 91 ? -42.148 -1.500 45.980 1.00 74.88 91 LEU A O 1
ATOM 728 N N . PHE A 1 92 ? -41.422 -1.731 48.094 1.00 71.00 92 PHE A N 1
ATOM 729 C CA . PHE A 1 92 ? -41.040 -0.324 48.274 1.00 71.00 92 PHE A CA 1
ATOM 730 C C . PHE A 1 92 ? -39.592 -0.107 48.711 1.00 71.00 92 PHE A C 1
ATOM 732 O O . PHE A 1 92 ? -39.071 0.991 48.497 1.00 71.00 92 PHE A O 1
ATOM 739 N N . ALA A 1 93 ? -38.911 -1.107 49.283 1.00 69.12 93 ALA A N 1
ATOM 740 C CA . ALA A 1 93 ? -37.466 -1.004 49.431 1.00 69.12 93 ALA A CA 1
ATOM 741 C C . ALA A 1 93 ? -36.851 -1.120 48.038 1.00 69.12 93 ALA A C 1
ATOM 743 O O . ALA A 1 93 ? -36.828 -2.185 47.422 1.00 69.12 93 ALA A O 1
ATOM 744 N N . LYS A 1 94 ? -36.384 0.021 47.524 1.00 68.69 94 LYS A N 1
ATOM 745 C CA . LYS A 1 94 ? -35.475 0.036 46.384 1.00 68.69 94 LYS A CA 1
ATOM 746 C C . LYS A 1 94 ? -34.355 -0.951 46.718 1.00 68.69 94 LYS A C 1
ATOM 748 O O . LYS A 1 94 ? -33.826 -0.844 47.829 1.00 68.69 94 LYS A O 1
ATOM 753 N N . PRO A 1 95 ? -34.010 -1.896 45.824 1.00 63.94 95 PRO A N 1
ATOM 754 C CA . PRO A 1 95 ? -32.797 -2.665 46.025 1.00 63.94 95 PRO A CA 1
ATOM 755 C C . PRO A 1 95 ? -31.700 -1.641 46.281 1.00 63.94 95 PRO A C 1
ATOM 757 O O . PRO A 1 95 ? -31.626 -0.637 45.564 1.00 63.94 95 PRO A O 1
ATOM 760 N N . GLU A 1 96 ? -30.924 -1.835 47.347 1.00 61.06 96 GLU A N 1
ATOM 761 C CA . GLU A 1 96 ? -29.663 -1.128 47.463 1.00 61.06 96 GLU A CA 1
ATOM 762 C C . GLU A 1 96 ? -28.955 -1.411 46.149 1.00 61.06 96 GLU A C 1
ATOM 764 O O . GLU A 1 96 ? -28.578 -2.548 45.852 1.00 61.06 96 GLU A O 1
ATOM 769 N N . THR A 1 97 ? -28.910 -0.389 45.296 1.00 52.50 97 THR A N 1
ATOM 770 C CA . THR A 1 97 ? -28.028 -0.364 44.156 1.00 52.50 97 THR A CA 1
ATOM 771 C C . THR A 1 97 ? -26.678 -0.554 44.799 1.00 52.50 97 THR A C 1
ATOM 773 O O . THR A 1 97 ? -26.119 0.377 45.374 1.00 52.50 97 THR A O 1
ATOM 776 N N . VAL A 1 98 ? -26.193 -1.794 44.781 1.00 54.28 98 VAL A N 1
ATOM 777 C CA . VAL A 1 98 ? -24.775 -2.059 44.872 1.00 54.28 98 VAL A CA 1
ATOM 778 C C . VAL A 1 98 ? -24.219 -1.084 43.860 1.00 54.28 98 VAL A C 1
ATOM 780 O O . VAL A 1 98 ? -24.506 -1.211 42.666 1.00 54.28 98 VAL A O 1
ATOM 783 N N . THR A 1 99 ? -23.548 -0.041 44.338 1.00 46.25 99 THR A N 1
ATOM 784 C CA . THR A 1 99 ? -22.716 0.795 43.495 1.00 46.25 99 THR A CA 1
ATOM 785 C C . THR A 1 99 ? -21.621 -0.148 43.026 1.00 46.25 99 THR A C 1
ATOM 787 O O . THR A 1 99 ? -20.526 -0.200 43.572 1.00 46.25 99 THR A O 1
ATOM 790 N N . GLN A 1 100 ? -21.954 -0.965 42.027 1.00 50.81 100 GLN A N 1
ATOM 791 C CA . GLN A 1 100 ? -21.030 -1.289 40.980 1.00 50.81 100 GLN A CA 1
ATOM 792 C C . GLN A 1 100 ? -20.592 0.093 40.530 1.00 50.81 100 GLN A C 1
ATOM 794 O O . GLN A 1 100 ? -21.358 0.825 39.900 1.00 50.81 100 GLN A O 1
ATOM 799 N N . THR A 1 101 ? -19.399 0.502 40.965 1.00 51.53 101 THR A N 1
ATOM 800 C CA . THR A 1 101 ? -18.569 1.394 40.168 1.00 51.53 101 THR A CA 1
ATOM 801 C C . THR A 1 101 ? -18.861 0.995 38.734 1.00 51.53 101 THR A C 1
ATOM 803 O O . THR A 1 101 ? -18.668 -0.191 38.440 1.00 51.53 101 THR A O 1
ATOM 806 N N . PRO A 1 102 ? -19.441 1.874 37.894 1.00 55.97 102 PRO A N 1
ATOM 807 C CA . PRO A 1 102 ? -19.634 1.539 36.501 1.00 55.97 102 PRO A CA 1
ATOM 808 C C . PRO A 1 102 ? -1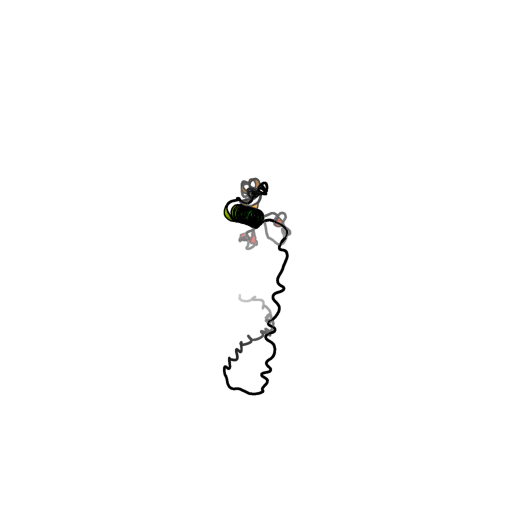8.294 0.977 36.062 1.00 55.97 102 PRO A C 1
ATOM 810 O O . PRO A 1 102 ? -17.280 1.666 36.208 1.00 55.97 102 PRO A O 1
ATOM 813 N N . ALA A 1 103 ? -18.252 -0.302 35.675 1.00 60.25 103 ALA A N 1
ATOM 814 C CA . ALA A 1 103 ? -17.126 -0.788 34.910 1.00 60.25 103 ALA A CA 1
ATOM 815 C C . ALA A 1 103 ? -17.082 0.212 33.772 1.00 60.25 103 ALA A C 1
ATOM 817 O O . ALA A 1 103 ? -18.047 0.281 33.009 1.00 60.25 103 ALA A O 1
ATOM 818 N N . ALA A 1 104 ? -16.099 1.116 33.824 1.00 61.28 104 ALA A N 1
ATOM 819 C CA . ALA A 1 104 ? -15.988 2.201 32.884 1.00 61.28 104 ALA A CA 1
ATOM 820 C C . ALA A 1 104 ? -16.072 1.504 31.541 1.00 61.28 104 ALA A C 1
ATOM 822 O O . ALA A 1 104 ? -15.214 0.677 31.225 1.00 61.28 104 ALA A O 1
ATOM 823 N N . GLN A 1 105 ? -17.180 1.721 30.838 1.00 60.31 105 GLN A N 1
ATOM 824 C CA . GLN A 1 105 ? -17.298 1.293 29.471 1.00 60.31 105 GLN A CA 1
ATOM 825 C C . GLN A 1 105 ? -16.204 2.103 28.805 1.00 60.31 105 GLN A C 1
ATOM 827 O O . GLN A 1 105 ? -16.353 3.311 28.642 1.00 60.31 105 GLN A O 1
ATOM 832 N N . GLN A 1 106 ? -15.039 1.469 28.640 1.00 66.19 106 GLN A N 1
ATOM 833 C CA . GLN A 1 106 ? -13.891 2.074 28.005 1.00 66.19 106 GLN A CA 1
ATOM 834 C C . GLN A 1 106 ? -14.419 2.493 26.650 1.00 66.19 106 GLN A C 1
ATOM 836 O O . GLN A 1 106 ? -14.779 1.648 25.828 1.00 66.19 106 GLN A O 1
ATOM 841 N N . GLU A 1 107 ? -14.582 3.801 26.486 1.00 74.00 107 GLU A N 1
ATOM 842 C CA . GLU A 1 107 ? -14.845 4.389 25.193 1.00 74.00 107 GLU A CA 1
ATOM 843 C C . GLU A 1 107 ? -13.788 3.801 24.254 1.00 74.00 107 GLU A C 1
ATOM 845 O O . GLU A 1 107 ? -12.605 3.785 24.627 1.00 74.00 107 GLU A O 1
ATOM 850 N N . PRO A 1 108 ? -14.192 3.184 23.127 1.00 76.12 108 PRO A N 1
ATOM 851 C CA . PRO A 1 108 ? -13.231 2.579 22.227 1.00 76.12 108 PRO A CA 1
ATOM 852 C C . PRO A 1 108 ? -12.198 3.647 21.888 1.00 76.12 108 PRO A C 1
ATOM 854 O O . PRO A 1 108 ? -12.559 4.762 21.507 1.00 76.12 108 PRO A O 1
ATOM 857 N N . ALA A 1 109 ? -10.923 3.323 22.118 1.00 79.31 109 ALA A N 1
ATOM 858 C CA . ALA A 1 109 ? -9.841 4.254 21.851 1.00 79.31 109 ALA A CA 1
ATOM 859 C C . ALA A 1 109 ? -9.992 4.782 20.415 1.00 79.31 109 ALA A C 1
ATOM 861 O O . ALA A 1 109 ? -10.341 3.999 19.522 1.00 79.31 109 ALA A O 1
ATOM 862 N N . PRO A 1 110 ? -9.772 6.089 20.187 1.00 78.00 110 PRO A N 1
ATOM 863 C CA . PRO A 1 110 ? -9.895 6.651 18.853 1.00 78.00 110 PRO A CA 1
ATOM 864 C C . PRO A 1 110 ? -8.99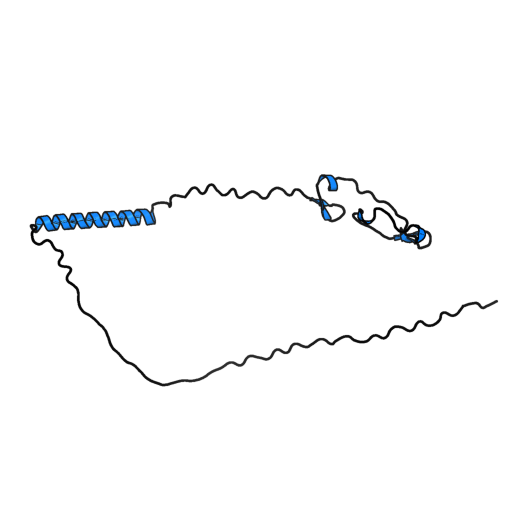8 5.870 17.880 1.00 78.00 110 PRO A C 1
ATOM 866 O O . PRO A 1 110 ? -7.914 5.426 18.281 1.00 78.00 110 PRO A O 1
ATOM 869 N N . PRO A 1 111 ? -9.435 5.675 16.621 1.00 82.69 111 PRO A N 1
ATOM 870 C CA . PRO A 1 111 ? -8.661 4.925 15.644 1.00 82.69 111 PRO A CA 1
ATOM 871 C C . PRO A 1 111 ? -7.285 5.573 15.481 1.00 82.69 111 PRO A C 1
ATOM 873 O O . PRO A 1 111 ? -7.164 6.775 15.250 1.00 82.69 111 PRO A O 1
ATOM 876 N N . THR A 1 112 ? -6.238 4.769 15.647 1.00 91.88 112 THR A N 1
ATOM 877 C CA . THR A 1 112 ? -4.839 5.208 15.533 1.00 91.88 112 THR A CA 1
ATOM 878 C C . THR A 1 112 ? -4.328 5.150 14.093 1.00 91.88 112 THR A C 1
ATOM 880 O O . THR A 1 112 ? -3.221 5.611 13.807 1.00 91.88 112 THR A O 1
ATOM 883 N N . THR A 1 113 ? -5.128 4.588 13.187 1.00 96.00 113 THR A N 1
ATOM 884 C CA . THR A 1 113 ? -4.838 4.386 11.769 1.00 96.00 113 THR A CA 1
ATOM 885 C C . THR A 1 113 ? -5.895 5.059 10.896 1.00 96.00 113 THR A C 1
ATOM 887 O O . THR A 1 113 ? -7.029 5.299 11.312 1.00 96.00 113 THR A O 1
ATOM 890 N N . VAL A 1 114 ? -5.506 5.384 9.665 1.00 96.75 114 VAL A N 1
ATOM 891 C CA . VAL A 1 114 ? -6.376 5.917 8.611 1.00 96.75 114 VAL A CA 1
ATOM 892 C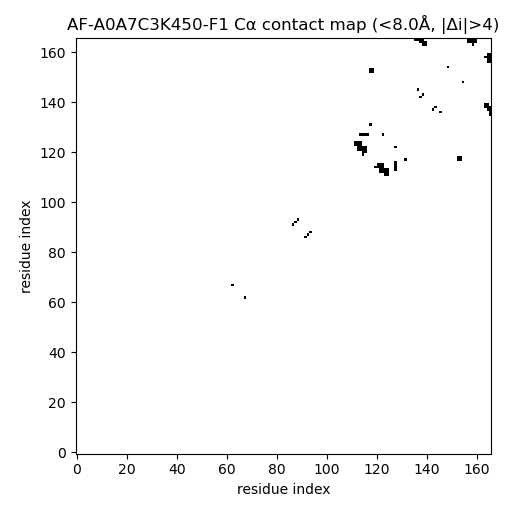 C . VAL A 1 114 ? -6.146 5.132 7.323 1.00 96.75 114 VAL A C 1
ATOM 894 O O . VAL A 1 114 ? -5.053 4.611 7.100 1.00 96.75 114 VAL A O 1
ATOM 897 N N . ALA A 1 115 ? -7.152 5.052 6.454 1.00 97.19 115 ALA A N 1
ATOM 898 C CA . ALA A 1 115 ? -6.988 4.428 5.144 1.00 97.19 115 ALA A CA 1
ATOM 899 C C . ALA A 1 115 ? -6.043 5.259 4.255 1.00 97.19 115 ALA A C 1
ATOM 901 O O . ALA A 1 115 ? -6.193 6.479 4.134 1.00 97.19 115 ALA A O 1
ATOM 902 N N . SER A 1 116 ? -5.075 4.595 3.623 1.00 97.00 116 SER A N 1
ATOM 903 C CA . SER A 1 116 ? -4.159 5.204 2.661 1.00 97.00 116 SER A CA 1
ATOM 904 C C . SER A 1 116 ? -4.924 5.731 1.449 1.00 97.00 116 SER A C 1
ATOM 906 O O . SER A 1 116 ? -5.722 5.012 0.851 1.00 97.00 116 SER A O 1
ATOM 908 N N . THR A 1 117 ? -4.626 6.959 1.035 1.00 96.12 117 THR A N 1
ATOM 909 C CA . THR A 1 117 ? -5.178 7.559 -0.189 1.00 96.12 117 THR A CA 1
ATOM 910 C C . THR A 1 117 ? -4.705 6.857 -1.464 1.00 96.12 117 THR A C 1
ATOM 912 O O . THR A 1 117 ? -5.405 6.908 -2.472 1.00 96.12 117 THR A O 1
ATOM 915 N N . LEU A 1 118 ? -3.545 6.189 -1.425 1.00 96.50 118 LEU A N 1
ATOM 916 C CA . LEU A 1 118 ? -2.962 5.491 -2.572 1.00 96.50 118 LEU A CA 1
ATOM 917 C C . LEU A 1 118 ? -3.415 4.028 -2.660 1.00 96.50 118 LEU A C 1
ATOM 919 O O . LEU A 1 118 ? -3.744 3.560 -3.746 1.00 96.50 118 LEU A O 1
ATOM 923 N N . THR A 1 119 ? -3.407 3.298 -1.539 1.00 96.19 119 THR A N 1
ATOM 924 C CA . THR A 1 119 ? -3.627 1.836 -1.531 1.00 96.19 119 THR A CA 1
ATOM 925 C C . THR A 1 119 ? -4.917 1.395 -0.842 1.00 96.19 119 THR A C 1
ATOM 927 O O . THR A 1 119 ? -5.300 0.235 -0.959 1.00 96.19 119 THR A O 1
ATOM 930 N N . GLY A 1 120 ? -5.578 2.277 -0.088 1.00 96.00 120 GLY A N 1
ATOM 931 C CA . GLY A 1 120 ? -6.748 1.946 0.734 1.00 96.00 120 GLY A CA 1
ATOM 932 C C . GLY A 1 120 ? -6.445 1.162 2.018 1.00 96.00 120 GLY A C 1
ATOM 933 O O . GLY A 1 120 ? -7.351 0.945 2.817 1.00 96.00 120 GLY A O 1
ATOM 934 N N . LEU A 1 121 ? -5.193 0.753 2.252 1.00 95.25 121 LEU A N 1
ATOM 935 C CA . LEU A 1 121 ? -4.790 0.006 3.449 1.00 95.25 121 LEU A CA 1
ATOM 936 C C . LEU A 1 121 ? -4.679 0.917 4.676 1.00 95.25 121 LEU A C 1
ATOM 938 O O . LEU A 1 121 ? -4.330 2.090 4.548 1.00 95.25 121 LEU A O 1
ATOM 942 N N . GLU A 1 122 ? -4.919 0.379 5.871 1.00 97.00 122 GLU A N 1
ATOM 943 C CA . GLU A 1 122 ? -4.732 1.128 7.116 1.00 97.00 122 GLU A CA 1
ATOM 944 C C . GLU A 1 122 ? -3.254 1.436 7.375 1.00 97.00 122 GLU A C 1
ATOM 946 O O . GLU A 1 122 ? -2.405 0.547 7.450 1.00 97.00 122 GLU A O 1
ATOM 951 N N . VAL A 1 123 ? -2.949 2.720 7.543 1.00 96.38 123 VAL A N 1
ATOM 952 C CA . VAL A 1 123 ? -1.610 3.237 7.821 1.00 96.38 123 VAL A CA 1
ATOM 953 C C . VAL A 1 123 ? -1.673 4.297 8.914 1.00 96.38 123 VAL A C 1
ATOM 955 O O . VAL A 1 123 ? -2.739 4.813 9.251 1.00 96.38 123 VAL A O 1
ATOM 958 N N . LYS A 1 124 ? -0.520 4.656 9.480 1.00 96.69 124 LYS A N 1
ATOM 959 C CA . LYS A 1 124 ? -0.450 5.806 10.386 1.00 96.69 124 LYS A CA 1
ATOM 960 C C . LYS A 1 124 ? -0.740 7.108 9.620 1.00 96.69 124 LYS A C 1
ATOM 962 O O . LYS A 1 124 ? -0.302 7.212 8.467 1.00 96.69 124 LYS A O 1
ATOM 967 N N . PRO A 1 125 ? -1.402 8.104 10.235 1.00 96.00 125 PRO A N 1
ATOM 968 C CA . PRO A 1 125 ? -1.698 9.382 9.586 1.00 9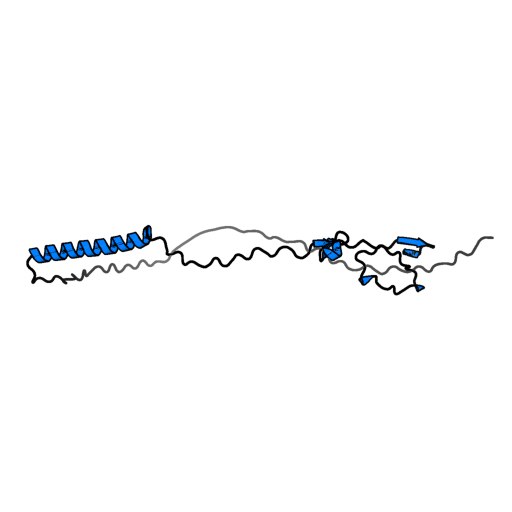6.00 125 PRO A CA 1
ATOM 969 C C . PRO A 1 125 ? -0.475 10.040 8.932 1.00 96.00 125 PRO A C 1
ATOM 971 O O . PRO A 1 125 ? -0.553 10.460 7.781 1.00 96.00 125 PRO A O 1
ATOM 974 N N . GLU A 1 126 ? 0.692 10.003 9.584 1.00 96.31 126 GLU A N 1
ATOM 975 C CA . GLU A 1 126 ? 1.916 10.649 9.084 1.00 96.31 126 GLU A CA 1
ATOM 976 C C . GLU A 1 126 ? 2.490 9.969 7.831 1.00 96.31 126 GLU A C 1
ATOM 978 O O . GLU A 1 126 ? 3.311 10.549 7.122 1.00 96.31 126 GLU A O 1
ATOM 983 N N . VAL A 1 127 ? 2.114 8.714 7.561 1.00 95.25 127 VAL A N 1
ATOM 984 C CA . VAL A 1 127 ? 2.487 8.011 6.323 1.00 95.25 127 VAL A CA 1
ATOM 985 C C . VAL A 1 127 ? 1.562 8.426 5.183 1.00 95.25 127 VAL A C 1
ATOM 987 O O . VAL A 1 127 ? 2.033 8.593 4.062 1.00 95.25 127 VAL A O 1
ATOM 990 N N . ASN A 1 128 ? 0.273 8.622 5.467 1.00 96.62 128 ASN A N 1
ATOM 991 C CA . ASN A 1 128 ? -0.724 9.005 4.467 1.00 96.62 128 ASN A CA 1
ATOM 992 C C . ASN A 1 128 ? -0.550 10.449 3.969 1.00 96.62 128 ASN A C 1
ATOM 994 O O . ASN A 1 128 ? -0.943 10.770 2.853 1.00 96.62 128 ASN A O 1
ATOM 998 N N . GLU A 1 129 ? 0.057 11.310 4.786 1.00 96.31 129 GLU A N 1
ATOM 999 C CA . GLU A 1 129 ? 0.389 12.694 4.426 1.00 96.31 129 GLU A CA 1
ATOM 1000 C C . GLU A 1 129 ? 1.648 12.814 3.549 1.00 96.31 129 GLU A C 1
ATOM 1002 O O . GLU A 1 129 ? 1.953 13.896 3.042 1.00 96.31 129 GLU A O 1
ATOM 1007 N N . ARG A 1 130 ? 2.407 11.724 3.355 1.00 95.94 130 ARG A N 1
ATOM 1008 C CA . ARG A 1 130 ? 3.618 11.755 2.524 1.00 95.94 130 ARG A CA 1
ATOM 1009 C C . ARG A 1 130 ? 3.257 11.932 1.046 1.00 95.94 130 ARG A C 1
ATOM 1011 O O . ARG A 1 130 ? 2.311 11.303 0.574 1.00 95.94 130 ARG A O 1
ATOM 1018 N N . PRO A 1 131 ? 4.042 12.710 0.278 1.00 96.62 131 PRO A N 1
ATOM 1019 C CA . PRO A 1 131 ? 3.851 12.809 -1.163 1.00 96.62 131 PRO A CA 1
ATOM 1020 C C . PRO A 1 131 ? 3.972 11.448 -1.854 1.00 96.62 131 PRO A C 1
ATOM 1022 O O . PRO A 1 131 ? 4.878 10.663 -1.561 1.00 96.62 131 PRO A O 1
ATOM 1025 N N . VAL A 1 132 ? 3.100 11.201 -2.832 1.00 96.06 132 VAL A N 1
ATOM 1026 C CA . VAL A 1 132 ? 3.214 10.034 -3.712 1.00 96.06 132 VAL A CA 1
ATOM 1027 C C . VAL A 1 132 ? 4.397 10.243 -4.654 1.00 96.06 132 VAL A C 1
ATOM 1029 O O . VAL A 1 132 ? 4.465 11.244 -5.364 1.00 96.06 132 VAL A O 1
ATOM 1032 N N . THR A 1 133 ? 5.325 9.287 -4.666 1.00 96.00 133 THR A N 1
ATOM 1033 C CA . THR A 1 133 ? 6.493 9.294 -5.555 1.00 96.00 133 THR A CA 1
ATOM 1034 C C . THR A 1 133 ? 6.337 8.191 -6.593 1.00 96.00 133 THR A C 1
ATOM 1036 O O . THR A 1 133 ? 6.232 7.020 -6.238 1.00 96.00 133 THR A O 1
ATOM 1039 N N . GLY A 1 134 ? 6.315 8.570 -7.870 1.00 96.38 134 GLY A N 1
ATOM 1040 C CA . GLY A 1 134 ? 6.333 7.639 -8.995 1.00 96.38 134 GLY A CA 1
ATOM 1041 C C . GLY A 1 134 ? 7.745 7.488 -9.553 1.00 96.38 134 GLY A C 1
ATOM 1042 O O . GLY A 1 134 ? 8.460 8.478 -9.703 1.00 96.38 134 GLY A O 1
ATOM 1043 N N . VAL A 1 135 ? 8.132 6.257 -9.878 1.00 96.19 135 VAL A N 1
ATOM 1044 C CA . VAL A 1 135 ? 9.409 5.929 -10.521 1.00 96.19 135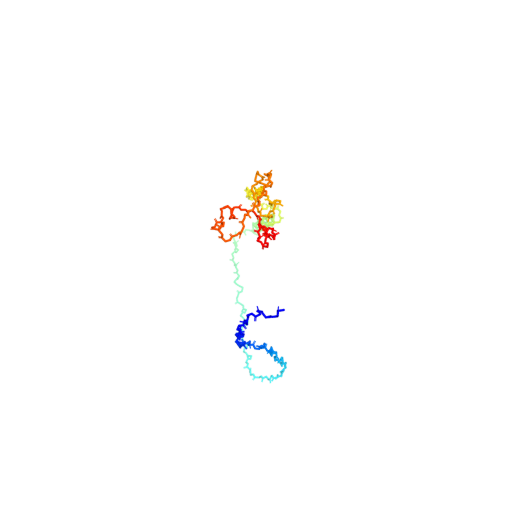 VAL A CA 1
ATOM 1045 C C . VAL A 1 135 ? 9.102 5.042 -11.720 1.00 96.19 135 VAL A C 1
ATOM 1047 O O . VAL A 1 135 ? 8.417 4.035 -11.568 1.00 96.19 135 VAL A O 1
ATOM 1050 N N . MET A 1 136 ? 9.587 5.414 -12.904 1.00 96.62 136 MET A N 1
ATOM 1051 C CA . MET A 1 136 ? 9.562 4.526 -14.069 1.00 96.62 136 MET A CA 1
ATOM 1052 C C . MET A 1 136 ? 10.777 3.609 -13.998 1.00 96.62 136 MET A C 1
ATOM 1054 O O . MET A 1 136 ? 11.903 4.097 -13.883 1.00 96.62 136 MET A O 1
ATOM 1058 N N . ILE A 1 137 ? 10.551 2.301 -14.050 1.00 96.19 137 ILE A N 1
ATOM 1059 C CA . ILE A 1 137 ? 11.597 1.293 -13.881 1.00 96.19 137 ILE A CA 1
ATOM 1060 C C . ILE A 1 137 ? 11.704 0.497 -15.177 1.00 96.19 137 ILE A C 1
ATOM 1062 O O . ILE A 1 137 ? 10.721 0.219 -15.841 1.00 96.19 137 ILE A O 1
ATOM 1066 N N . GLU A 1 138 ? 12.916 0.150 -15.582 1.00 96.06 138 GLU A N 1
ATOM 1067 C CA . GLU A 1 138 ? 13.134 -0.638 -16.791 1.00 96.06 138 GLU A CA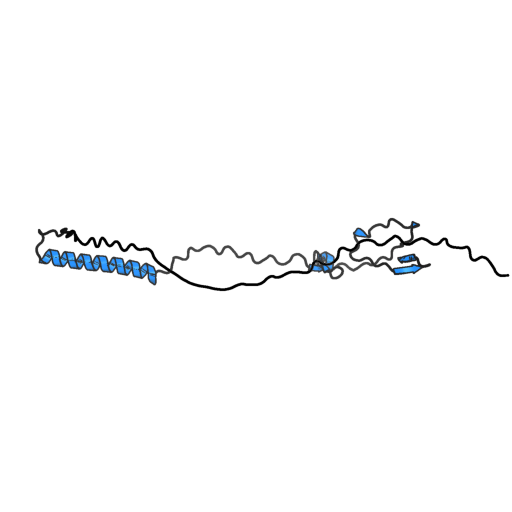 1
ATOM 1068 C C . GLU A 1 138 ? 12.758 -2.128 -16.557 1.00 96.06 138 GLU A C 1
ATOM 1070 O O . GLU A 1 138 ? 13.033 -2.673 -15.481 1.00 96.06 138 GLU A O 1
ATOM 1075 N N . ASN A 1 139 ? 12.103 -2.785 -17.533 1.00 97.19 139 ASN A N 1
ATOM 1076 C CA . ASN A 1 139 ? 11.673 -4.191 -17.434 1.00 97.19 139 ASN A CA 1
ATOM 1077 C C . ASN A 1 139 ? 12.218 -5.152 -18.523 1.00 97.19 139 ASN A C 1
ATOM 1079 O O . ASN A 1 139 ? 11.701 -6.262 -18.699 1.00 97.19 139 ASN A O 1
ATOM 1083 N N . SER A 1 140 ? 13.277 -4.792 -19.242 1.00 96.75 140 SER A N 1
ATOM 1084 C CA . SER A 1 140 ? 14.061 -5.686 -20.099 1.00 96.75 140 SER A CA 1
ATOM 1085 C C . SER A 1 140 ? 14.640 -6.870 -19.311 1.00 96.75 140 SER A C 1
ATOM 1087 O O . SER A 1 140 ? 14.846 -6.778 -18.098 1.00 96.75 140 SER A O 1
ATOM 1089 N N . PRO A 1 141 ? 14.943 -8.000 -19.978 1.00 95.75 141 PRO A N 1
ATOM 1090 C CA . PRO A 1 141 ? 15.580 -9.146 -19.331 1.00 95.75 141 PRO A CA 1
ATOM 1091 C C . PRO A 1 141 ? 16.898 -8.808 -18.621 1.00 95.75 141 PRO A C 1
ATOM 1093 O O . PRO A 1 141 ? 17.160 -9.364 -17.557 1.00 95.75 141 PRO A O 1
ATOM 1096 N N . ASP A 1 142 ? 17.682 -7.879 -19.172 1.00 96.88 142 ASP A N 1
ATOM 1097 C CA . ASP A 1 142 ? 19.012 -7.524 -18.663 1.00 96.88 142 ASP A CA 1
ATOM 1098 C C . ASP A 1 142 ? 18.962 -6.627 -17.414 1.00 96.88 142 ASP A C 1
ATOM 1100 O O . ASP A 1 142 ? 19.918 -6.598 -16.641 1.00 96.88 142 ASP A O 1
ATOM 1104 N N . ALA A 1 143 ? 17.854 -5.913 -17.180 1.00 95.88 143 ALA A N 1
ATOM 1105 C CA . ALA A 1 143 ? 17.668 -5.091 -15.980 1.00 95.88 143 ALA A CA 1
ATOM 1106 C C . ALA A 1 143 ? 17.155 -5.881 -14.765 1.00 95.88 143 ALA A C 1
ATOM 1108 O O . ALA A 1 143 ? 17.031 -5.329 -13.669 1.00 95.88 143 ALA A O 1
ATOM 1109 N N . ARG A 1 144 ? 16.823 -7.165 -14.941 1.00 96.19 144 ARG A N 1
ATOM 1110 C CA . ARG A 1 144 ? 16.263 -8.001 -13.876 1.00 96.19 144 ARG A CA 1
ATOM 1111 C C . ARG A 1 144 ? 17.379 -8.640 -13.037 1.00 96.19 144 ARG A C 1
ATOM 1113 O O . ARG A 1 144 ? 18.371 -9.104 -13.596 1.00 96.19 144 ARG A O 1
ATOM 1120 N N . PRO A 1 145 ? 17.194 -8.775 -11.710 1.00 96.81 145 PRO A N 1
ATOM 1121 C CA . PRO A 1 145 ? 16.031 -8.353 -10.925 1.00 96.81 145 PRO A CA 1
ATOM 1122 C C . PRO A 1 145 ? 16.096 -6.878 -10.499 1.00 96.81 145 PRO A C 1
ATOM 1124 O O . PRO A 1 145 ? 17.158 -6.357 -10.162 1.00 96.81 145 PRO A O 1
ATOM 1127 N N . GLN A 1 146 ? 14.937 -6.225 -10.429 1.00 96.75 146 GLN A N 1
ATOM 1128 C CA . GLN A 1 146 ? 14.823 -4.848 -9.952 1.00 96.75 146 GLN A CA 1
ATOM 1129 C C . GLN A 1 146 ? 14.720 -4.770 -8.418 1.00 96.75 146 GLN A C 1
ATOM 1131 O O . GLN A 1 146 ? 14.241 -5.689 -7.753 1.00 96.75 146 GLN A O 1
ATOM 1136 N N . SER A 1 147 ? 15.152 -3.643 -7.849 1.00 95.56 147 SER A N 1
ATOM 1137 C CA . SER A 1 147 ? 15.095 -3.373 -6.404 1.00 95.56 147 SER A CA 1
ATOM 1138 C C . SER A 1 147 ? 13.891 -2.505 -6.035 1.00 95.56 147 SER A C 1
ATOM 1140 O O . SER A 1 147 ? 13.463 -1.668 -6.825 1.00 95.56 147 SER A O 1
ATOM 1142 N N . GLY A 1 148 ? 13.357 -2.681 -4.823 1.00 95.19 148 GLY A N 1
ATOM 1143 C CA . GLY A 1 148 ? 12.318 -1.808 -4.261 1.00 95.19 148 GLY A CA 1
ATOM 1144 C C . GLY A 1 148 ? 10.888 -2.054 -4.760 1.00 95.19 148 GLY A C 1
ATOM 1145 O O . GLY A 1 148 ? 9.962 -1.450 -4.227 1.00 95.19 148 GLY A O 1
ATOM 1146 N N . LEU A 1 149 ? 10.658 -2.972 -5.713 1.00 95.88 149 LEU A N 1
ATOM 1147 C CA . LEU A 1 149 ? 9.296 -3.289 -6.183 1.00 95.88 149 LEU A CA 1
ATOM 1148 C C . LEU A 1 149 ? 8.369 -3.775 -5.059 1.00 95.88 149 LEU A C 1
ATOM 1150 O O . LEU A 1 149 ? 7.181 -3.480 -5.078 1.00 95.88 149 LEU A O 1
ATOM 1154 N N . THR A 1 150 ? 8.901 -4.484 -4.063 1.00 95.94 150 THR A N 1
ATOM 1155 C CA . THR A 1 150 ? 8.126 -4.983 -2.913 1.00 95.94 150 THR A CA 1
ATOM 1156 C C . THR A 1 150 ? 7.721 -3.890 -1.926 1.00 95.94 150 THR A C 1
ATOM 1158 O O . THR A 1 150 ? 6.863 -4.119 -1.080 1.00 95.94 150 THR A O 1
ATOM 1161 N N . GLU A 1 151 ? 8.360 -2.723 -1.996 1.00 94.62 151 GLU A N 1
ATOM 1162 C CA . GLU A 1 151 ? 8.070 -1.564 -1.145 1.00 94.62 151 GLU A CA 1
ATOM 1163 C C . GLU A 1 151 ? 7.076 -0.603 -1.818 1.00 94.62 151 GLU A C 1
ATOM 1165 O O . GLU A 1 151 ? 6.555 0.307 -1.171 1.00 94.62 151 GLU A O 1
ATOM 1170 N N . ALA A 1 152 ? 6.797 -0.798 -3.112 1.00 95.94 152 ALA A N 1
ATOM 1171 C CA . ALA A 1 152 ? 5.851 0.013 -3.859 1.00 95.94 152 ALA A CA 1
ATOM 1172 C C . ALA A 1 152 ? 4.408 -0.278 -3.420 1.00 95.94 152 ALA A C 1
ATOM 1174 O O . ALA A 1 152 ? 3.990 -1.428 -3.303 1.00 95.94 152 ALA A O 1
ATOM 1175 N N . GLY A 1 153 ? 3.618 0.781 -3.220 1.00 95.56 153 GLY A N 1
ATOM 1176 C CA . GLY A 1 153 ? 2.193 0.640 -2.908 1.00 95.56 153 GLY A CA 1
ATOM 1177 C C . GLY A 1 153 ? 1.354 0.186 -4.107 1.00 95.56 153 GLY A C 1
ATOM 1178 O O . GLY A 1 153 ? 0.368 -0.523 -3.932 1.00 95.56 153 GLY A O 1
ATOM 1179 N N . VAL A 1 154 ? 1.742 0.596 -5.319 1.00 95.88 154 VAL A N 1
ATOM 1180 C CA . VAL A 1 154 ? 1.087 0.242 -6.587 1.00 95.88 154 VAL A CA 1
ATOM 1181 C C . VAL A 1 154 ? 2.161 0.112 -7.664 1.00 95.88 154 VAL A C 1
ATOM 1183 O O . VAL A 1 154 ? 3.095 0.913 -7.699 1.00 95.88 154 VAL A O 1
ATOM 1186 N N . VAL A 1 155 ? 2.014 -0.875 -8.547 1.00 97.00 155 VAL A N 1
ATOM 1187 C CA . VAL A 1 155 ? 2.883 -1.085 -9.709 1.00 97.00 155 VAL A CA 1
ATOM 1188 C C . VAL A 1 155 ? 2.015 -1.095 -10.959 1.00 97.00 155 VAL A C 1
ATOM 1190 O O . VAL A 1 155 ? 0.983 -1.764 -11.000 1.00 97.00 155 VAL A O 1
ATOM 1193 N N . PHE A 1 156 ? 2.446 -0.351 -11.970 1.00 96.81 156 PHE A N 1
ATOM 1194 C CA . PHE A 1 156 ? 1.875 -0.387 -13.308 1.00 96.81 156 PHE A CA 1
ATOM 1195 C C . PHE A 1 156 ? 2.945 -0.891 -14.264 1.00 96.81 156 PHE A C 1
ATOM 1197 O O . PHE A 1 156 ? 4.116 -0.575 -14.085 1.00 96.81 156 PHE A O 1
ATOM 1204 N N . GLU A 1 157 ? 2.528 -1.650 -15.268 1.00 97.06 157 GLU A N 1
ATOM 1205 C CA . GLU A 1 157 ? 3.389 -2.078 -16.362 1.00 97.06 157 GLU A CA 1
ATOM 1206 C C . GLU A 1 157 ? 2.751 -1.608 -17.666 1.00 97.06 157 GLU A C 1
ATOM 1208 O O . GLU A 1 157 ? 1.578 -1.890 -17.934 1.00 97.06 157 GLU A O 1
ATOM 1213 N N . ALA A 1 158 ? 3.509 -0.869 -18.471 1.00 97.00 158 ALA A N 1
ATOM 1214 C CA . ALA A 1 158 ? 3.036 -0.379 -19.758 1.00 97.00 158 ALA A CA 1
ATOM 1215 C C . ALA A 1 158 ? 4.134 -0.456 -20.818 1.00 97.00 158 ALA A C 1
ATOM 1217 O O . ALA A 1 158 ? 5.319 -0.322 -20.522 1.00 97.00 158 ALA A O 1
ATOM 1218 N N . VAL A 1 159 ? 3.742 -0.659 -22.080 1.00 96.69 159 VAL A N 1
ATOM 1219 C CA . VAL A 1 159 ? 4.686 -0.667 -23.207 1.00 96.69 159 VAL A CA 1
ATOM 1220 C C . VAL A 1 159 ? 5.321 0.714 -23.354 1.00 96.69 159 VAL A C 1
ATOM 1222 O O . VAL A 1 159 ? 4.615 1.721 -23.409 1.00 96.69 159 VAL A O 1
ATOM 1225 N N . ALA A 1 160 ? 6.647 0.742 -23.462 1.00 94.56 160 ALA A N 1
ATOM 1226 C CA . ALA A 1 160 ? 7.431 1.948 -23.667 1.00 94.56 160 ALA A CA 1
ATOM 1227 C C . ALA A 1 160 ? 8.229 1.862 -24.982 1.00 94.56 160 ALA A C 1
ATOM 1229 O O . ALA A 1 160 ? 7.670 2.032 -26.065 1.00 94.56 160 ALA A O 1
ATOM 1230 N N . GLU A 1 161 ? 9.537 1.611 -24.917 1.00 93.56 161 GLU A N 1
ATOM 1231 C CA . GLU A 1 161 ? 10.436 1.635 -26.075 1.00 93.56 161 GLU A CA 1
ATOM 1232 C C . GLU A 1 161 ? 10.645 0.242 -26.668 1.00 93.56 161 GLU A C 1
ATOM 1234 O O . GLU A 1 161 ? 10.854 -0.731 -25.950 1.00 93.56 161 GLU A O 1
ATOM 1239 N N . GLY A 1 162 ? 10.608 0.137 -28.000 1.00 92.62 162 GLY A N 1
ATOM 1240 C CA . GLY A 1 162 ? 10.930 -1.114 -28.698 1.00 92.62 162 GLY A CA 1
ATOM 1241 C C . GLY A 1 162 ? 10.003 -2.291 -28.369 1.00 92.62 162 GLY A C 1
ATOM 1242 O O . GLY A 1 162 ? 10.395 -3.437 -28.562 1.00 92.62 162 GLY A O 1
ATOM 1243 N N . GLY A 1 163 ? 8.797 -2.025 -27.855 1.00 95.06 163 GLY A N 1
ATOM 1244 C CA . GLY A 1 163 ? 7.876 -3.063 -27.382 1.00 95.06 163 GLY A CA 1
ATOM 1245 C C . GLY A 1 163 ? 8.214 -3.623 -25.995 1.00 95.06 163 GLY A C 1
ATOM 1246 O O . GLY A 1 163 ? 7.523 -4.530 -25.538 1.00 95.06 163 GLY A O 1
ATOM 1247 N N . ILE A 1 164 ? 9.239 -3.090 -25.321 1.00 96.50 164 ILE A N 1
ATOM 1248 C CA . ILE A 1 164 ? 9.607 -3.444 -23.946 1.00 96.50 164 ILE A CA 1
ATOM 1249 C C . ILE A 1 164 ? 8.834 -2.557 -22.967 1.00 96.50 164 ILE A C 1
ATOM 1251 O O . ILE A 1 164 ? 8.587 -1.377 -23.234 1.00 96.50 164 ILE A O 1
ATOM 1255 N N . THR A 1 165 ? 8.411 -3.138 -21.847 1.00 97.81 165 THR A N 1
ATOM 1256 C CA . THR A 1 165 ? 7.626 -2.450 -20.823 1.00 97.81 165 THR A CA 1
ATOM 1257 C C . THR A 1 165 ? 8.498 -1.687 -19.826 1.00 97.81 165 THR A C 1
ATOM 1259 O O . THR A 1 165 ? 9.697 -1.943 -19.690 1.00 97.81 165 THR A O 1
ATOM 1262 N N . ARG A 1 166 ? 7.883 -0.717 -19.153 1.00 96.25 166 ARG A N 1
ATOM 1263 C CA . ARG A 1 166 ? 8.417 0.008 -17.997 1.00 96.25 166 ARG A CA 1
ATOM 1264 C C . ARG A 1 166 ? 7.348 0.154 -16.920 1.00 96.25 166 ARG A C 1
ATOM 1266 O O . ARG A 1 166 ? 6.157 -0.038 -17.271 1.00 96.25 166 ARG A O 1
#

pLDDT: mean 72.71, std 22.65, range [31.06, 97.81]

Mean predicted aligned error: 22.52 Å

=== Feature glossary ===
The features interleaved in this record are:

— What the protein is —

Sequence gives the chain of amino acids in standard one-letter code (A=alanine, C=cysteine, …, Y=tyrosine), read N→C. It is the only feature that is directly encoded by the gene; all structural features are derived from the folded form of this sequence.

Database cross-references. InterPro integrates a dozen domain/family signature databases into unified entries with residue-range hits. GO terms attach function/process/location labels with evidence codes. CATH codes position the fold in a four-level structural taxonomy. Organism is the NCBI-taxonomy species name.

— Where its atoms are —

Atomic coordinates in PDBx/mmCIF format — the same representation the Protein Data Bank distributes. Each line of the _atom_site loop places one backbone atom in Cartesian space (units: ångströms, origin: arbitrary).

The six renders are orthographic views along the three Cartesian axes in both directions. Representation (cartoon, sticks, or surface) and color scheme (sequence-rainbow or by-chain) vary across proteins so the training set covers all the common visualization conventions.

— Local backbone conformation —

Eight-state secondary structure (DSSP): H is the canonical α-helix, G the tighter 3₁₀-helix, I the wider π-helix; E/B are β-structure, T and S are turns and bends, and '-' is everything else. DSSP derives these from the pattern of main-chain N–H···O=C hydrogen bonds, not from the sequence.

P-SEA three-state annotation labels each residue as helix, strand, or coil based purely on the geometry of the Cα trace. It serves as a fallback when the full backbone (and thus DSSP) is unavailable.

The φ/ψ torsion pair specifies the backbone conformation at each residue. φ rotates about the N–Cα bond, ψ about the Cα–C bond. Steric clashes forbid most of the (φ, ψ) plane — the allowed regions (α-helix basin, β-sheet basin, left-handed helix) are the Ramachandran-allowed regions.

— Global shape and packing —

The geometric summary reports three shape descriptors. Rg (radius of gyration) measures how spread out the Cα atoms are about their centre of mass; compact globular proteins have small Rg, elongated or unfolded ones large. Cα contacts (<8 Å, |i−j|>4) count long-range res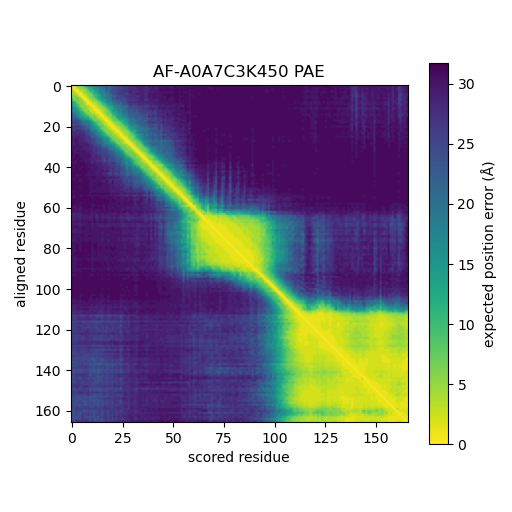idue pairs in spatial proximity — high for tightly packed folds, near zero for rods or random coil. The bounding-box extents give the protein's footprint along x, y, z in Å.

Solvent-accessible surface area (SASA) is the area in Å² traced out by the centre of a 1.4 Å probe sphere (a water molecule) rolled over the protein's van der Waals surface (Shrake–Rupley / Lee–Richards construction). Buried residues have near-zero SASA; fully exposed residues can exceed 200 Å². The total SASA scales roughly with the number of surface residues.

The contact map is a binary N×N matrix image: pixel (i, j) is dark where Cα_i and Cα_j are within 8 Å and |i−j|>4. Because the |i−j|>4 filter removes local helical contacts, off-diagonal stripes parallel to the main diagonal indicate parallel β-sheets; stripes perpendicular to it indicate antiparallel β-sheets. The Ramachandran plot scatters every residue's (φ, ψ) pair against the sterically allowed regions. The PAE heatmap renders the predicted-aligned-error matrix.

— Structural neighborhood —

3Di is Foldseek's structural alphabet. Each residue is assigned one of twenty discrete states based on how its Cα sits relative to its spatial (not sequential) neighbors. Aligning 3Di strings finds structural homologs roughly as well as full 3D superposition, but orders of magnitude faster.

Nearest PDB neighbors are the top structural matches found by Foldseek when searching this structure against the entire Protein Data Bank. Each hit reports a TM-score (0 to 1; >0.5 almost always implies the same fold) and an E-value. These are *structural* homologs — they may share no detectable sequence similarity.

— Confidence and disorder —

For AlphaFold models, the B-factor field carries pLDDT — the model's own estimate of local accuracy on a 0–100 scale. Regions with pLDDT<50 should be treated as essentially unmodeled; they often correspond to intrinsically disordered segments.

Crystallographic B-factors measure how much each atom's electron density is smeared out, in Å². They rise in mobile loops and surface residues and fall in the buried interior. In AlphaFold models this column is repurposed to hold pLDDT instead.

Predicted aligned error is AlphaFold's pairwise confidence. Unlike pLDDT (per-residue), PAE is per-residue-pair and captures whether two parts of the structure are correctly placed relative to each other. Units are ångströms of expected positional error.